Protein AF-A0A0E3QCH4-F1 (afdb_monomer)

Foldseek 3Di:
DCVVVVVVVVVVVVVVVCCVVPNDPPPPPDPQDDLVVVVVVVVVVVVVVVWDWDCPDVQWIWIDDVPDDIDIGGVVNSVCCCVPPVVVVD

Sequence (90 aa):
MQYTRELARIKATQYRQRIARYGRPAVRIPEPVTFERWFLLGIRRYEKKGAEFEFLAPGLVKIIWPGKPAVLRTVADFEREYQNDYLSRF

Mean predicted aligned error: 9.92 Å

Secondary structure (DSSP, 8-state):
--HHHHHHHHHHHHHHHHHHHH-PPP---PPPPPHHHHHHHHHHHHHTTT-EEEEEETTEEEEE-TTS--EEEEHHHHHHHIIIIIGGG-

Solvent-accessible surface area (backbone atoms only — not comparable to full-atom values): 5441 Å² total; per-residue (Å²): 137,66,68,66,60,54,53,51,50,52,53,53,51,54,52,51,53,49,33,75,75,70,44,73,78,78,80,73,75,70,77,84,72,55,69,70,59,49,50,56,52,48,51,56,55,39,41,78,72,57,34,46,79,46,77,80,48,97,59,34,36,37,41,37,41,84,96,49,79,70,44,79,45,41,53,69,56,52,51,51,44,43,60,66,64,52,53,70,77,109

Nearest PDB structures (foldseek):
  3d6w-assembly1_A  TM=6.119E-01  e=4.657E+00  Bacillus cereus ATCC 10987
  7emf-assembly1_A  TM=4.081E-01  e=3.601E+00  Homo sapiens
  5ezv-assembly1_A  TM=4.011E-01  e=6.850E+00  Homo sapiens

Radius of gyration: 21.64 Å; Cα contacts (8 Å, |Δi|>4): 66; chains: 1; bounding box: 48×39×41 Å

Structure (mmCIF, N/CA/C/O backbone):
data_AF-A0A0E3QCH4-F1
#
_entry.id   AF-A0A0E3QCH4-F1
#
loop_
_atom_site.group_PDB
_atom_site.id
_atom_site.type_symbol
_atom_site.label_atom_id
_atom_site.label_alt_id
_atom_site.label_comp_id
_atom_site.label_asym_id
_atom_site.label_entity_id
_atom_site.label_seq_id
_atom_site.pdbx_PDB_ins_code
_atom_site.Cartn_x
_atom_site.Cartn_y
_atom_site.Cartn_z
_atom_site.occupancy
_atom_site.B_iso_or_equiv
_atom_site.auth_seq_id
_atom_sit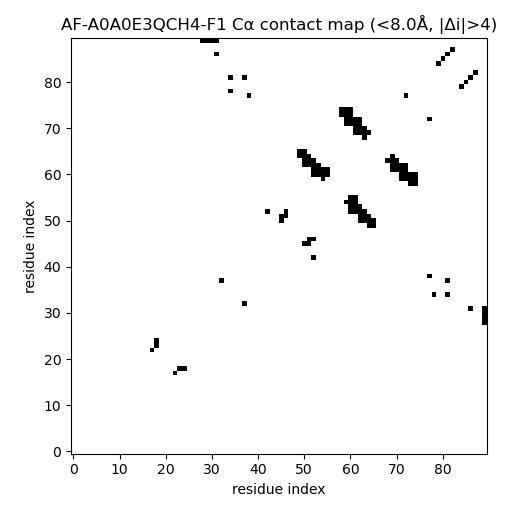e.auth_comp_id
_atom_site.auth_asym_id
_atom_site.auth_atom_id
_atom_site.pdbx_PDB_model_num
ATOM 1 N N . MET A 1 1 ? 32.146 26.947 -2.720 1.00 51.75 1 MET A N 1
ATOM 2 C CA . MET A 1 1 ? 31.340 25.708 -2.876 1.00 51.75 1 MET A CA 1
ATOM 3 C C . MET A 1 1 ? 31.186 25.308 -4.366 1.00 51.75 1 MET A C 1
ATOM 5 O O . MET A 1 1 ? 30.082 25.081 -4.837 1.00 51.75 1 MET A O 1
ATOM 9 N N . GLN A 1 2 ? 32.280 25.229 -5.146 1.00 58.56 2 GLN A N 1
ATOM 10 C CA . GLN A 1 2 ? 32.251 24.902 -6.596 1.00 58.56 2 GLN A CA 1
ATOM 11 C C . GLN A 1 2 ? 32.300 23.390 -6.899 1.00 58.56 2 GLN A C 1
ATOM 13 O O . GLN A 1 2 ? 31.847 22.950 -7.954 1.00 58.56 2 GLN A O 1
ATOM 18 N N . TYR A 1 3 ? 32.773 22.594 -5.938 1.00 60.78 3 TYR A N 1
ATOM 19 C CA . TYR A 1 3 ? 33.060 21.163 -6.077 1.00 60.78 3 TYR A CA 1
ATOM 20 C C . TYR A 1 3 ? 31.843 20.313 -6.489 1.00 60.78 3 TYR A C 1
ATOM 22 O O . TYR A 1 3 ? 31.949 19.352 -7.244 1.00 60.78 3 TYR A O 1
ATOM 30 N N . THR A 1 4 ? 30.645 20.688 -6.042 1.00 75.88 4 THR A N 1
ATOM 31 C CA . THR A 1 4 ? 29.406 19.942 -6.307 1.00 75.88 4 THR A CA 1
ATOM 32 C C . THR A 1 4 ? 28.925 20.062 -7.753 1.00 75.88 4 THR A C 1
ATOM 34 O O . THR A 1 4 ? 28.393 19.096 -8.301 1.00 75.88 4 THR A O 1
ATOM 37 N N . ARG A 1 5 ? 29.140 21.215 -8.403 1.00 77.81 5 ARG A N 1
ATOM 38 C CA . ARG A 1 5 ? 28.755 21.428 -9.811 1.00 77.81 5 ARG A CA 1
ATOM 39 C C . ARG A 1 5 ? 29.667 20.669 -10.767 1.00 77.81 5 ARG A C 1
ATOM 41 O O . ARG A 1 5 ? 29.193 20.088 -11.741 1.00 77.81 5 ARG A O 1
ATOM 48 N N . GLU A 1 6 ? 30.960 20.649 -10.471 1.00 84.44 6 GLU A N 1
ATOM 49 C CA . GLU A 1 6 ? 31.950 19.951 -11.286 1.00 84.44 6 GLU A CA 1
ATOM 50 C C . GLU A 1 6 ? 31.757 18.430 -11.223 1.00 84.44 6 GLU A C 1
ATOM 52 O O . GLU A 1 6 ? 31.665 17.773 -12.261 1.00 84.44 6 GLU A O 1
ATOM 57 N N . LEU A 1 7 ? 31.516 17.883 -10.027 1.00 86.94 7 LEU A N 1
ATOM 58 C CA . LEU A 1 7 ? 31.157 16.472 -9.852 1.00 86.94 7 LEU A CA 1
ATOM 59 C C . LEU A 1 7 ? 29.867 16.086 -10.595 1.00 86.94 7 LEU A C 1
ATOM 61 O O . LEU A 1 7 ? 29.795 15.009 -11.193 1.00 86.94 7 LEU A O 1
ATOM 65 N N . ALA A 1 8 ? 28.850 16.954 -10.599 1.00 83.75 8 ALA A N 1
ATOM 66 C CA . ALA A 1 8 ? 27.620 16.719 -11.357 1.00 83.75 8 ALA A CA 1
ATOM 67 C C . ALA A 1 8 ? 27.880 16.675 -12.873 1.00 83.75 8 ALA A C 1
ATOM 69 O O . ALA A 1 8 ? 27.353 15.804 -13.571 1.00 83.75 8 ALA A O 1
ATOM 70 N N . ARG A 1 9 ? 28.740 17.567 -13.380 1.00 89.00 9 ARG A N 1
ATOM 71 C CA . ARG A 1 9 ? 29.126 17.619 -14.797 1.00 89.00 9 ARG A CA 1
ATOM 72 C C . ARG A 1 9 ? 29.903 16.371 -15.225 1.00 89.00 9 ARG A C 1
ATOM 74 O O . ARG A 1 9 ? 29.624 15.815 -16.292 1.00 89.00 9 ARG A O 1
ATOM 81 N N . ILE A 1 10 ? 30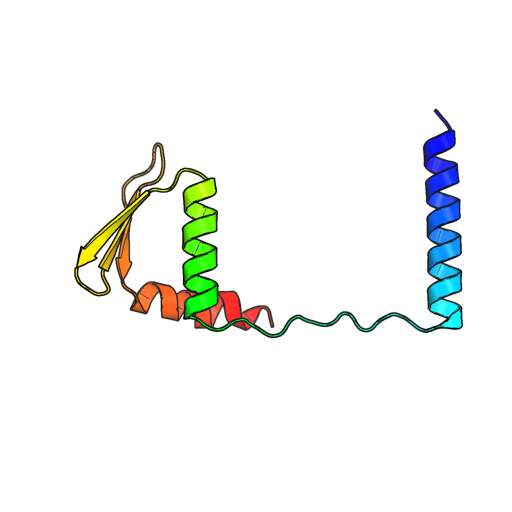.819 15.890 -14.382 1.00 90.62 10 ILE A N 1
ATOM 82 C CA . ILE A 1 10 ? 31.571 14.646 -14.611 1.00 90.62 10 ILE A CA 1
ATOM 83 C C . ILE A 1 10 ? 30.611 13.448 -14.675 1.00 90.62 10 ILE A C 1
ATOM 85 O O . ILE A 1 10 ? 30.637 12.702 -15.655 1.00 90.62 10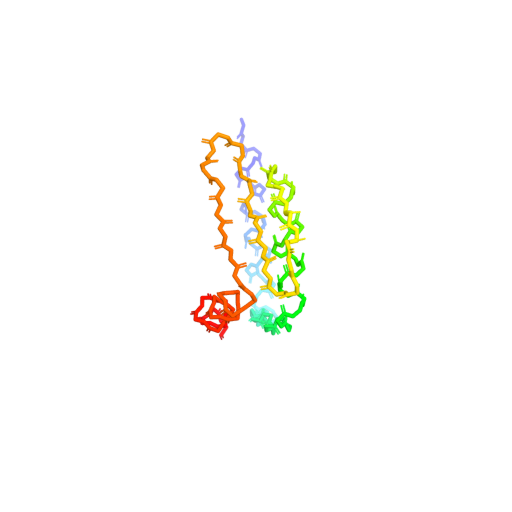 ILE A O 1
ATOM 89 N N . LYS A 1 11 ? 29.693 13.309 -13.705 1.00 87.69 11 LYS A N 1
ATOM 90 C CA . LYS A 1 11 ? 28.678 12.236 -13.699 1.00 87.69 11 LYS A CA 1
ATOM 91 C C . LYS A 1 11 ? 27.793 12.253 -14.947 1.00 87.69 11 LYS A C 1
ATOM 93 O O . LYS A 1 11 ? 27.548 11.203 -15.539 1.00 87.69 11 LYS A O 1
ATOM 98 N N . ALA A 1 12 ? 27.341 13.432 -15.375 1.00 86.62 12 ALA A N 1
ATOM 99 C CA . ALA A 1 12 ? 26.525 13.575 -16.581 1.00 86.62 12 ALA A CA 1
ATOM 100 C C . ALA A 1 12 ? 27.288 13.147 -17.847 1.00 86.62 12 ALA A C 1
ATOM 102 O O . ALA A 1 12 ? 26.737 12.461 -18.710 1.00 86.62 12 ALA A O 1
ATOM 103 N N . THR A 1 13 ? 28.572 13.501 -17.933 1.00 92.00 13 THR A 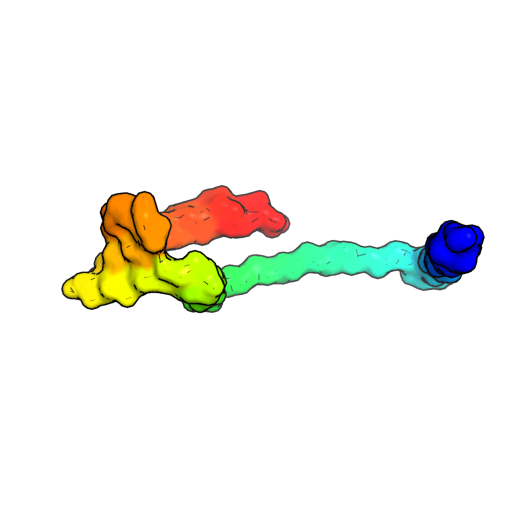N 1
ATOM 104 C CA . THR A 1 13 ? 29.441 13.144 -19.065 1.00 92.00 13 THR A CA 1
ATOM 105 C C . THR A 1 13 ? 29.671 11.634 -19.131 1.00 92.00 13 THR A C 1
ATOM 107 O O . THR A 1 13 ? 29.477 11.028 -20.186 1.00 92.00 13 THR A O 1
ATOM 110 N N . GLN A 1 14 ? 29.990 11.010 -17.994 1.00 91.12 14 GLN A N 1
ATOM 111 C CA . GLN A 1 14 ? 30.161 9.558 -17.880 1.00 91.12 14 GLN A CA 1
ATOM 112 C C . GLN A 1 14 ? 28.875 8.801 -18.240 1.00 91.12 14 GLN A C 1
ATOM 114 O O . GLN A 1 14 ? 28.909 7.820 -18.983 1.00 91.12 14 GLN A O 1
ATOM 119 N N . TYR A 1 15 ? 27.719 9.282 -17.772 1.00 84.88 15 TYR A N 1
ATOM 120 C CA . TYR A 1 15 ? 26.421 8.694 -18.102 1.00 84.88 15 TYR A CA 1
ATOM 121 C C . TYR A 1 15 ? 26.119 8.764 -19.606 1.00 84.88 15 TYR A C 1
ATOM 123 O O . TYR A 1 15 ? 25.681 7.775 -20.199 1.00 84.88 15 TYR A O 1
ATOM 131 N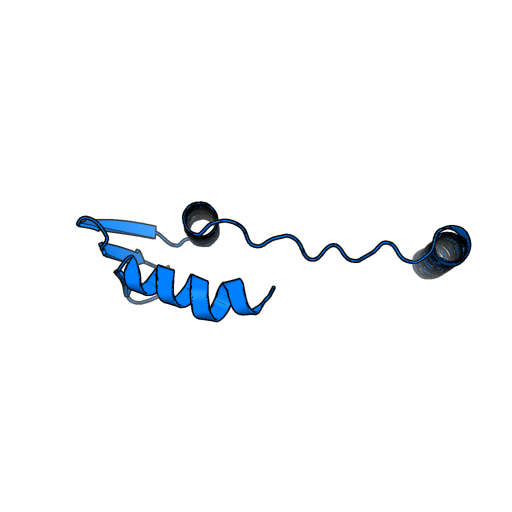 N . ARG A 1 16 ? 26.415 9.904 -20.247 1.00 87.44 16 ARG A N 1
ATOM 132 C CA . ARG A 1 16 ? 26.242 10.089 -21.695 1.00 87.44 16 ARG A CA 1
ATOM 133 C C . ARG A 1 16 ? 27.123 9.136 -22.501 1.00 87.44 16 ARG A C 1
ATOM 135 O O . ARG A 1 16 ? 26.627 8.502 -23.427 1.00 87.44 16 ARG A O 1
ATOM 142 N N . GLN A 1 17 ? 28.397 9.002 -22.128 1.00 89.62 17 GLN A N 1
ATOM 143 C CA . GLN A 1 17 ? 29.324 8.061 -22.766 1.00 89.62 17 GLN A CA 1
ATOM 144 C C . GLN A 1 17 ? 28.851 6.610 -22.615 1.00 89.62 17 GLN A C 1
ATOM 146 O O . GLN A 1 17 ? 28.892 5.846 -23.578 1.00 89.62 17 GLN A O 1
ATOM 151 N N . ARG A 1 18 ? 28.334 6.239 -21.435 1.00 87.19 18 ARG A N 1
ATOM 152 C CA . ARG A 1 18 ? 27.771 4.904 -21.193 1.00 87.19 18 ARG A CA 1
ATOM 153 C C . ARG A 1 18 ? 26.587 4.610 -22.117 1.00 87.19 18 ARG A C 1
ATOM 155 O O . ARG A 1 18 ? 26.546 3.538 -22.709 1.00 87.19 18 ARG A O 1
ATOM 162 N N . ILE A 1 19 ? 25.657 5.557 -22.264 1.00 88.12 19 ILE A N 1
ATOM 163 C CA . ILE A 1 19 ? 24.507 5.411 -23.171 1.00 88.12 19 ILE A CA 1
ATOM 164 C C . ILE A 1 19 ? 24.956 5.316 -24.631 1.00 88.12 19 ILE A C 1
ATOM 166 O O . ILE A 1 19 ? 24.427 4.495 -25.368 1.00 88.12 19 ILE A O 1
ATOM 170 N N . ALA A 1 20 ? 25.920 6.136 -25.055 1.00 85.12 20 ALA A N 1
ATOM 171 C CA . ALA A 1 20 ? 26.417 6.108 -26.430 1.00 85.12 20 ALA A CA 1
ATOM 172 C C . ALA A 1 20 ? 27.071 4.761 -26.786 1.00 85.12 20 ALA A C 1
ATOM 174 O O . ALA A 1 20 ? 26.952 4.307 -27.918 1.00 85.12 20 ALA A O 1
ATOM 175 N N . ARG A 1 21 ? 27.737 4.117 -25.817 1.00 87.88 21 ARG A N 1
ATOM 176 C CA . ARG A 1 21 ? 28.458 2.853 -26.023 1.00 87.88 21 ARG A CA 1
ATOM 177 C C . ARG A 1 21 ? 27.579 1.605 -25.914 1.00 87.88 21 ARG A C 1
ATOM 179 O O . ARG A 1 21 ? 27.831 0.642 -26.625 1.00 87.88 21 ARG A O 1
ATOM 186 N N . TYR A 1 22 ? 26.589 1.607 -25.022 1.00 86.81 22 TYR A N 1
ATOM 187 C CA . TYR A 1 22 ? 25.800 0.409 -24.690 1.00 86.81 22 TYR A CA 1
ATOM 188 C C . TYR A 1 22 ? 24.292 0.567 -24.932 1.00 86.81 22 TYR A C 1
ATOM 190 O O . TYR A 1 22 ? 23.518 -0.328 -24.607 1.00 86.81 22 TYR A O 1
ATOM 198 N N . GLY A 1 23 ? 23.858 1.705 -25.477 1.00 81.00 23 GLY A N 1
ATOM 199 C CA . GLY A 1 23 ? 22.448 2.069 -25.564 1.00 81.00 23 GLY A CA 1
ATOM 200 C C . GLY A 1 23 ? 21.876 2.531 -24.220 1.00 81.00 23 GLY A C 1
ATOM 201 O O . GLY A 1 23 ? 22.516 2.466 -23.164 1.00 81.00 23 GLY A O 1
ATOM 202 N N . ARG A 1 24 ? 20.638 3.041 -24.240 1.00 77.50 24 ARG A N 1
ATOM 203 C CA . ARG A 1 24 ? 19.897 3.256 -22.991 1.00 77.50 24 ARG A CA 1
ATOM 204 C C . ARG A 1 24 ? 19.491 1.885 -22.448 1.00 77.50 24 ARG A C 1
ATOM 206 O O . ARG A 1 24 ? 18.913 1.114 -23.212 1.00 77.50 24 ARG A O 1
ATOM 213 N N . PRO A 1 25 ? 19.736 1.576 -21.161 1.00 71.25 25 PRO A N 1
ATOM 214 C CA . PRO A 1 25 ? 19.108 0.407 -20.569 1.00 71.25 25 PRO A CA 1
ATOM 215 C C . PRO A 1 25 ? 17.596 0.568 -20.730 1.00 71.25 25 PRO A C 1
ATOM 217 O O . PRO A 1 25 ? 17.061 1.643 -20.438 1.00 71.25 25 PRO A O 1
ATOM 220 N N . ALA A 1 26 ? 16.927 -0.473 -21.227 1.00 64.12 26 ALA A N 1
ATOM 221 C CA . ALA A 1 26 ? 15.475 -0.504 -21.229 1.00 64.12 26 ALA A CA 1
ATOM 222 C C . ALA A 1 26 ? 15.014 -0.219 -19.797 1.00 64.12 26 ALA A C 1
ATOM 224 O O . ALA A 1 26 ? 15.482 -0.861 -18.850 1.00 64.12 26 ALA A O 1
ATOM 225 N N . VAL A 1 27 ? 14.144 0.777 -19.630 1.00 65.81 27 VAL A N 1
ATOM 226 C CA . VAL A 1 27 ? 13.443 0.953 -18.363 1.00 65.81 27 VAL A CA 1
ATOM 227 C C . VAL A 1 27 ? 12.562 -0.280 -18.254 1.00 65.81 27 VAL A C 1
ATOM 229 O O . VAL A 1 27 ? 11.537 -0.362 -18.922 1.00 65.81 27 VAL A O 1
ATOM 232 N N . ARG A 1 28 ? 13.012 -1.289 -17.501 1.00 61.12 28 ARG A N 1
ATOM 233 C CA . ARG A 1 28 ? 12.157 -2.420 -17.163 1.00 61.12 28 ARG A CA 1
ATOM 234 C C . ARG A 1 28 ? 11.013 -1.834 -16.357 1.00 61.12 28 ARG A C 1
ATOM 236 O O . ARG A 1 28 ? 11.220 -1.439 -15.211 1.00 61.12 28 ARG A O 1
ATOM 243 N N . ILE A 1 29 ? 9.847 -1.734 -16.985 1.00 62.78 29 ILE A N 1
ATOM 244 C CA . ILE A 1 29 ? 8.596 -1.593 -16.258 1.00 62.78 29 ILE A CA 1
ATOM 245 C C . ILE A 1 29 ? 8.521 -2.884 -15.436 1.00 62.78 29 ILE A C 1
ATOM 247 O O . ILE A 1 29 ? 8.557 -3.964 -16.031 1.00 62.78 29 ILE A O 1
ATOM 251 N N . PRO A 1 30 ? 8.602 -2.815 -14.095 1.00 75.69 30 PRO A N 1
ATOM 252 C CA . PRO A 1 30 ? 8.498 -4.013 -13.275 1.00 75.69 30 PRO A CA 1
ATOM 253 C C . PRO A 1 30 ? 7.184 -4.706 -13.621 1.00 75.69 30 PRO A C 1
ATOM 255 O O . PRO A 1 30 ? 6.202 -4.020 -13.862 1.00 75.69 30 PRO A O 1
ATOM 258 N N . GLU A 1 31 ? 7.136 -6.031 -13.651 1.00 85.62 31 GLU A N 1
ATOM 259 C CA . GLU A 1 31 ? 5.838 -6.695 -13.761 1.00 85.62 31 GLU A CA 1
ATOM 260 C C . GLU A 1 31 ? 4.991 -6.369 -12.517 1.00 85.62 31 GLU A C 1
ATOM 262 O O . GLU A 1 31 ? 5.550 -6.236 -11.414 1.00 85.62 31 GLU A O 1
ATOM 267 N N . PRO A 1 32 ? 3.664 -6.210 -12.666 1.00 91.75 32 PRO A N 1
ATOM 268 C CA . PRO A 1 32 ? 2.793 -6.034 -11.517 1.00 91.75 32 PRO A CA 1
ATOM 269 C C . PRO A 1 32 ? 2.918 -7.250 -10.593 1.00 91.75 32 PRO A C 1
ATOM 271 O O . PRO A 1 32 ? 2.964 -8.397 -11.039 1.00 91.75 32 PRO A O 1
ATOM 274 N N . VAL A 1 33 ? 2.989 -7.009 -9.283 1.00 93.31 33 VAL A N 1
ATOM 275 C CA . VAL A 1 33 ? 2.960 -8.107 -8.305 1.00 93.31 33 VAL A CA 1
ATOM 276 C C . VAL A 1 33 ? 1.534 -8.619 -8.140 1.00 93.31 33 VAL A C 1
ATOM 278 O O . VAL A 1 33 ? 0.596 -7.866 -8.371 1.00 93.31 33 VAL A O 1
ATOM 281 N N . THR A 1 34 ? 1.369 -9.861 -7.675 1.00 96.25 34 THR A N 1
ATOM 282 C CA . THR A 1 34 ? 0.040 -10.433 -7.398 1.00 96.25 34 THR A CA 1
ATOM 283 C C . THR A 1 34 ? -0.738 -9.618 -6.362 1.00 96.25 34 THR A C 1
ATOM 285 O O . THR A 1 34 ? -0.147 -8.900 -5.545 1.00 96.25 34 THR A O 1
ATOM 288 N N . PHE A 1 35 ? -2.063 -9.779 -6.354 1.00 94.75 35 PHE A N 1
ATOM 289 C CA . PHE A 1 35 ? -2.952 -9.099 -5.415 1.00 94.75 35 PHE A CA 1
ATOM 290 C C . PHE A 1 35 ? -2.537 -9.310 -3.953 1.00 94.75 35 PHE A C 1
ATOM 292 O O . PHE A 1 35 ? -2.405 -8.341 -3.210 1.00 94.75 35 PHE A O 1
ATOM 299 N N . GLU A 1 36 ? -2.244 -10.545 -3.543 1.00 94.50 36 GLU A N 1
ATOM 300 C CA . GLU A 1 36 ? -1.873 -10.886 -2.164 1.00 94.50 36 GLU A CA 1
ATOM 301 C C . GLU A 1 36 ? -0.600 -10.153 -1.745 1.00 94.50 36 GLU A C 1
ATOM 303 O O . GLU A 1 36 ? -0.493 -9.615 -0.639 1.00 94.50 36 GLU A O 1
ATOM 308 N N . ARG A 1 37 ? 0.380 -10.095 -2.654 1.00 95.44 37 ARG A N 1
ATOM 309 C CA . ARG A 1 37 ? 1.643 -9.409 -2.401 1.00 95.44 37 ARG A CA 1
ATOM 310 C C . ARG A 1 37 ? 1.448 -7.900 -2.345 1.00 95.44 37 ARG A C 1
ATOM 312 O O . ARG A 1 37 ? 2.016 -7.258 -1.463 1.00 95.44 37 ARG A O 1
ATOM 319 N N . TRP A 1 38 ? 0.657 -7.339 -3.254 1.00 95.44 38 TRP A N 1
ATOM 320 C CA . TRP A 1 38 ? 0.302 -5.924 -3.242 1.00 95.44 38 TRP A CA 1
ATOM 321 C C . TRP A 1 38 ? -0.421 -5.542 -1.943 1.00 95.44 38 TRP A C 1
ATOM 323 O O . TRP A 1 38 ? -0.013 -4.589 -1.277 1.00 95.44 38 TRP A O 1
ATOM 333 N N . PHE A 1 39 ? -1.409 -6.338 -1.533 1.00 93.62 39 PHE A N 1
ATOM 334 C CA . PHE A 1 39 ? -2.199 -6.131 -0.324 1.00 93.62 39 PHE A CA 1
ATOM 335 C C . PHE A 1 39 ? -1.314 -6.134 0.927 1.00 93.62 39 PHE A C 1
ATOM 337 O O . PHE A 1 39 ? -1.292 -5.157 1.677 1.00 93.62 39 PHE A O 1
ATOM 344 N N . LEU A 1 40 ? -0.491 -7.173 1.113 1.00 93.56 40 LEU A N 1
ATOM 345 C CA . LEU A 1 40 ? 0.416 -7.278 2.263 1.00 93.56 40 LEU A CA 1
ATOM 346 C C . LEU A 1 40 ? 1.447 -6.142 2.313 1.00 93.56 40 LEU A C 1
ATOM 348 O O . LEU A 1 40 ? 1.756 -5.625 3.390 1.00 93.56 40 LEU A O 1
ATOM 352 N N . LEU A 1 41 ? 1.992 -5.735 1.162 1.00 94.31 41 LEU A N 1
ATOM 353 C CA . LEU A 1 41 ? 2.903 -4.591 1.091 1.00 94.31 41 LEU A CA 1
ATOM 354 C C . LEU A 1 41 ? 2.191 -3.280 1.444 1.00 94.31 41 LEU A C 1
ATOM 356 O O . LEU A 1 41 ? 2.783 -2.435 2.121 1.00 94.31 41 LEU A O 1
ATOM 360 N N . GLY A 1 42 ? 0.940 -3.120 1.010 1.00 93.25 42 GLY A N 1
ATOM 361 C CA . GLY A 1 42 ? 0.080 -1.987 1.336 1.00 93.25 42 GLY A CA 1
ATOM 362 C C . GLY A 1 42 ? -0.154 -1.862 2.839 1.00 93.25 42 GLY A C 1
ATOM 363 O O . GLY A 1 42 ? 0.183 -0.826 3.414 1.00 93.25 42 GLY A O 1
ATOM 364 N N . ILE A 1 43 ? -0.623 -2.939 3.481 1.00 93.31 43 ILE A N 1
ATOM 365 C CA . ILE A 1 43 ? -0.846 -3.003 4.936 1.00 93.31 43 ILE A CA 1
ATOM 366 C C . ILE A 1 43 ? 0.426 -2.611 5.690 1.00 93.31 43 ILE A C 1
ATOM 368 O O . ILE A 1 43 ? 0.430 -1.613 6.407 1.00 93.31 43 ILE A O 1
ATOM 372 N N . ARG A 1 44 ? 1.554 -3.285 5.422 1.00 94.81 44 ARG A N 1
ATOM 373 C CA . ARG A 1 44 ? 2.838 -2.994 6.090 1.00 94.81 44 ARG A CA 1
ATOM 374 C C . ARG A 1 44 ? 3.303 -1.557 5.888 1.00 94.81 44 ARG A C 1
ATOM 376 O O . ARG A 1 44 ? 3.950 -0.967 6.753 1.00 94.81 44 ARG A O 1
ATOM 383 N N . ARG A 1 45 ? 3.040 -0.978 4.714 1.00 94.69 45 ARG A N 1
ATOM 384 C CA . ARG A 1 45 ? 3.387 0.418 4.428 1.00 94.69 45 ARG A CA 1
ATOM 385 C C . ARG A 1 45 ? 2.524 1.383 5.233 1.00 94.69 45 ARG A C 1
ATOM 387 O O . ARG A 1 45 ? 3.033 2.428 5.636 1.00 94.69 45 ARG A O 1
ATOM 394 N N . TYR A 1 46 ? 1.248 1.075 5.418 1.00 94.12 46 TYR A N 1
ATOM 395 C CA . TYR A 1 46 ? 0.339 1.889 6.213 1.00 94.12 46 TYR A CA 1
ATOM 396 C C . TYR A 1 46 ? 0.609 1.749 7.713 1.00 94.12 46 TYR A C 1
ATOM 398 O O . TYR A 1 46 ? 0.673 2.772 8.388 1.00 94.12 46 TYR A O 1
ATOM 406 N N . GLU A 1 47 ? 0.924 0.550 8.203 1.00 94.94 47 GLU A N 1
ATOM 407 C CA . GLU A 1 47 ? 1.379 0.326 9.585 1.00 94.94 47 GLU A CA 1
ATOM 408 C C . GLU A 1 47 ? 2.622 1.158 9.914 1.00 94.94 47 GLU A C 1
ATOM 410 O O . GLU A 1 47 ? 2.661 1.875 10.910 1.00 94.94 47 GLU A O 1
ATOM 415 N N . LYS A 1 48 ? 3.613 1.191 9.011 1.00 95.88 48 LYS A N 1
ATOM 416 C CA . LYS A 1 48 ? 4.802 2.055 9.158 1.00 95.88 48 LYS A CA 1
ATOM 417 C C . LYS A 1 48 ? 4.487 3.551 9.236 1.00 95.88 48 LYS A C 1
ATOM 419 O O . LYS A 1 48 ? 5.337 4.325 9.664 1.00 95.88 48 LYS A O 1
ATOM 424 N N . LYS A 1 49 ? 3.310 3.970 8.773 1.00 94.50 49 LYS A N 1
ATOM 425 C CA . LYS A 1 49 ? 2.826 5.355 8.845 1.00 94.50 49 LYS A CA 1
ATOM 426 C C . LYS A 1 49 ? 1.887 5.588 10.035 1.00 94.50 49 LYS A C 1
ATOM 428 O O . LYS A 1 49 ? 1.318 6.672 10.131 1.00 94.50 49 LYS A O 1
ATOM 433 N N . GLY A 1 50 ? 1.733 4.597 10.912 1.00 95.50 50 GLY A N 1
ATOM 434 C CA . GLY A 1 50 ? 0.918 4.665 12.119 1.00 95.50 50 GLY A CA 1
ATOM 435 C C . GLY A 1 50 ? -0.530 4.217 11.941 1.00 95.50 50 GLY A C 1
ATOM 436 O O . GLY A 1 50 ? -1.326 4.477 12.832 1.00 95.50 50 GLY A O 1
ATOM 437 N N . ALA A 1 51 ? -0.897 3.595 10.815 1.00 96.19 51 ALA A N 1
ATOM 438 C CA . ALA A 1 51 ? -2.221 2.991 10.690 1.00 96.19 51 ALA A CA 1
ATOM 439 C C . ALA A 1 51 ? -2.303 1.684 11.484 1.00 96.19 51 ALA A C 1
ATOM 441 O O . ALA A 1 51 ? -1.370 0.885 11.460 1.00 96.19 51 ALA A O 1
ATOM 442 N N . GLU A 1 52 ? -3.447 1.434 12.102 1.00 95.94 52 GLU A N 1
ATOM 443 C CA . GLU A 1 52 ? -3.765 0.165 12.750 1.00 95.94 52 GLU A CA 1
ATOM 444 C C . GLU A 1 52 ? -4.864 -0.555 11.967 1.00 95.94 52 GLU A C 1
ATOM 446 O O . GLU A 1 52 ? -5.766 0.075 11.402 1.00 95.94 52 GLU A O 1
ATOM 451 N N . PHE A 1 53 ? -4.779 -1.884 11.927 1.00 94.31 53 PHE A N 1
ATOM 452 C CA . PHE A 1 53 ? -5.709 -2.743 11.204 1.00 94.31 53 PHE A CA 1
ATOM 453 C C . PHE A 1 53 ? -6.352 -3.735 12.166 1.00 94.31 53 PHE A C 1
ATOM 455 O O . PHE A 1 53 ? -5.672 -4.561 12.771 1.00 94.31 53 PHE A O 1
ATOM 462 N N . GLU A 1 54 ? -7.672 -3.669 12.280 1.00 94.69 54 GLU A N 1
ATOM 463 C CA . GLU A 1 54 ? -8.474 -4.568 13.103 1.00 94.69 54 GLU A CA 1
ATOM 464 C C . GLU A 1 54 ? -9.318 -5.459 12.177 1.00 94.69 54 GLU A C 1
ATOM 466 O O . GLU A 1 54 ? -10.159 -4.976 11.412 1.00 94.69 54 GLU A O 1
ATOM 471 N N . PHE A 1 55 ? -9.061 -6.768 12.205 1.00 91.81 55 PHE A N 1
ATOM 472 C CA . PHE A 1 55 ? -9.777 -7.758 11.397 1.00 91.81 55 PHE A CA 1
ATOM 473 C C . PHE A 1 55 ? -11.038 -8.198 12.141 1.00 91.81 55 PHE A C 1
ATOM 475 O O . PHE A 1 55 ? -10.965 -8.985 13.081 1.00 91.81 55 PHE A O 1
ATOM 482 N N . LEU A 1 56 ? -12.192 -7.670 11.729 1.00 92.81 56 LEU A N 1
ATOM 483 C CA . LEU A 1 56 ? -13.460 -7.880 12.437 1.00 92.81 56 LEU A CA 1
ATOM 484 C C . LEU A 1 56 ? -14.128 -9.209 12.066 1.00 92.81 56 LEU A C 1
ATOM 486 O O . LEU A 1 56 ? -14.761 -9.848 12.899 1.00 92.81 56 LEU A O 1
ATOM 490 N N . ALA A 1 57 ? -14.008 -9.608 10.801 1.00 91.94 57 ALA A N 1
ATOM 491 C CA . ALA A 1 57 ? -14.564 -10.841 10.257 1.00 91.94 57 ALA A CA 1
ATOM 492 C C . ALA A 1 57 ? -13.765 -11.254 9.009 1.00 91.94 57 ALA A C 1
ATOM 494 O O . ALA A 1 57 ? -13.020 -10.428 8.465 1.00 91.94 57 ALA A O 1
ATOM 495 N N . PRO A 1 58 ? -13.916 -12.495 8.509 1.00 91.38 58 PRO A N 1
ATOM 496 C CA . PRO A 1 58 ? -13.316 -12.894 7.244 1.00 91.38 58 PRO A CA 1
ATOM 497 C C . PRO A 1 58 ? -13.665 -11.901 6.132 1.00 91.38 58 PRO A C 1
ATOM 499 O O . PRO A 1 58 ? -14.828 -11.690 5.798 1.00 91.38 58 PRO A O 1
ATOM 502 N N . GLY A 1 59 ? -12.637 -11.254 5.588 1.00 89.00 59 GLY A N 1
ATOM 503 C CA . GLY A 1 59 ? -12.779 -10.291 4.505 1.00 89.00 59 GLY A CA 1
ATOM 504 C C . GLY A 1 59 ? -13.231 -8.881 4.900 1.00 89.00 59 GLY A C 1
ATOM 505 O O . GLY A 1 59 ? -13.411 -8.069 3.996 1.00 89.00 59 GLY A O 1
ATOM 506 N N . LEU A 1 60 ? -13.378 -8.564 6.193 1.00 94.19 60 LEU A N 1
ATOM 507 C CA . LEU A 1 60 ? -13.727 -7.228 6.690 1.00 94.19 60 LEU A CA 1
ATOM 508 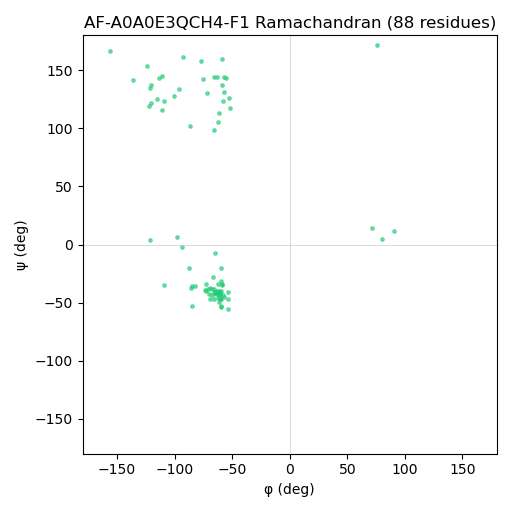C C . LEU A 1 60 ? -12.637 -6.677 7.618 1.00 94.19 60 LEU A C 1
ATOM 510 O O . LEU A 1 60 ? -12.327 -7.250 8.663 1.00 94.19 60 LEU A O 1
ATOM 514 N N . VAL A 1 61 ? -12.098 -5.520 7.244 1.00 94.75 61 VAL A N 1
ATOM 515 C CA . VAL A 1 61 ? -11.022 -4.817 7.942 1.00 94.75 61 VAL A CA 1
ATOM 516 C C . VAL A 1 61 ? -11.481 -3.427 8.347 1.00 94.75 61 VAL A C 1
ATOM 518 O O . VAL A 1 61 ? -12.031 -2.669 7.548 1.00 94.75 61 VAL A O 1
ATOM 521 N N . LYS A 1 62 ? -11.185 -3.063 9.587 1.00 96.50 62 LYS A N 1
ATOM 522 C CA . LYS A 1 62 ? -11.276 -1.699 10.087 1.00 96.50 62 LYS A CA 1
ATOM 523 C C . LYS A 1 62 ? -9.882 -1.089 10.114 1.00 96.50 62 LYS A C 1
ATOM 525 O O . LYS A 1 62 ? -8.954 -1.667 10.668 1.00 96.50 62 LYS A O 1
ATOM 530 N N . ILE A 1 63 ? -9.749 0.076 9.498 1.00 96.38 63 ILE A N 1
ATOM 531 C CA . ILE A 1 63 ? -8.503 0.825 9.369 1.00 96.38 63 ILE A CA 1
ATOM 532 C C . ILE A 1 63 ? -8.609 2.060 10.251 1.00 96.38 63 ILE A C 1
ATOM 534 O O . ILE A 1 63 ? -9.522 2.872 10.082 1.00 96.38 63 ILE A O 1
ATOM 538 N N . ILE A 1 64 ? -7.667 2.213 11.172 1.00 97.31 64 ILE A N 1
ATOM 539 C CA . ILE A 1 64 ? -7.619 3.327 12.114 1.00 97.31 64 ILE A CA 1
ATOM 540 C C . ILE A 1 64 ? -6.369 4.142 11.803 1.00 97.31 64 ILE A C 1
ATOM 542 O O . ILE A 1 64 ? -5.266 3.610 11.752 1.00 97.31 64 ILE A O 1
ATOM 546 N N . TRP A 1 65 ? -6.545 5.440 11.572 1.00 95.94 65 TRP A N 1
ATOM 547 C CA . TRP A 1 65 ? -5.444 6.374 11.354 1.00 95.94 65 TRP A CA 1
ATOM 548 C C . TRP A 1 65 ? -5.376 7.372 12.514 1.00 95.94 65 TRP A C 1
ATOM 550 O O . TRP A 1 65 ? -6.428 7.830 12.968 1.00 95.94 65 TRP A O 1
ATOM 560 N N . PRO A 1 66 ? -4.176 7.788 12.955 1.00 94.00 66 PRO A N 1
ATOM 561 C CA . PRO A 1 66 ? -4.041 8.767 14.025 1.00 94.00 66 PRO A CA 1
ATOM 562 C C . PRO A 1 66 ? -4.756 10.073 13.665 1.00 94.00 66 PRO A C 1
ATOM 564 O O . PRO A 1 66 ? -4.491 10.673 12.621 1.00 94.00 66 PRO A O 1
ATOM 567 N N . GLY A 1 67 ? -5.689 10.499 14.518 1.00 92.75 67 GLY A N 1
ATOM 568 C CA . GLY A 1 67 ? -6.450 11.738 14.333 1.00 92.75 67 GLY A CA 1
ATOM 569 C C . GLY A 1 67 ? -7.484 11.712 13.201 1.00 92.75 67 GLY A C 1
ATOM 570 O O . GLY A 1 67 ? -7.966 12.775 12.812 1.00 92.75 67 GLY A O 1
ATOM 571 N N . LYS A 1 68 ? -7.834 10.539 12.654 1.00 93.69 68 LYS A N 1
ATOM 572 C CA . LYS A 1 68 ? -8.891 10.402 11.639 1.00 93.69 68 LYS A CA 1
ATOM 573 C C . LYS A 1 68 ? -9.964 9.401 12.077 1.00 93.69 68 LYS A C 1
ATOM 575 O O . LYS A 1 68 ? -9.654 8.468 12.817 1.00 93.69 68 LYS A O 1
ATOM 580 N N . PRO A 1 69 ? -11.209 9.546 11.588 1.00 95.00 69 PRO A N 1
ATOM 581 C CA . PRO A 1 69 ? -12.236 8.529 11.772 1.00 95.00 69 PRO A CA 1
ATOM 582 C C . PRO A 1 69 ? -11.789 7.172 11.226 1.00 95.00 69 PRO A C 1
ATOM 584 O O . PRO A 1 69 ? -11.120 7.097 10.191 1.00 95.00 69 PRO A O 1
ATOM 587 N N . ALA A 1 70 ? -12.186 6.104 11.916 1.00 95.25 70 ALA A N 1
ATOM 588 C CA . ALA A 1 70 ? -11.962 4.748 11.442 1.00 95.25 70 ALA A CA 1
ATOM 589 C C . ALA A 1 70 ? -12.762 4.491 10.157 1.00 95.25 70 ALA A C 1
ATOM 591 O O . ALA A 1 70 ? -13.889 4.965 10.006 1.00 95.25 70 ALA A O 1
ATOM 592 N N . VAL A 1 71 ? -12.182 3.713 9.248 1.00 95.94 71 VAL A N 1
ATOM 593 C CA . VAL A 1 71 ? -12.801 3.346 7.972 1.00 95.94 71 VAL A CA 1
ATOM 594 C C . VAL A 1 71 ? -12.934 1.836 7.901 1.00 95.94 71 VAL A C 1
ATOM 596 O O . VAL A 1 71 ? -12.004 1.114 8.247 1.00 95.94 71 VAL A O 1
ATOM 599 N N . LEU A 1 72 ? -14.078 1.355 7.428 1.00 96.56 72 LEU A N 1
ATOM 600 C CA . LEU A 1 72 ? -14.296 -0.059 7.146 1.00 96.56 72 LEU A CA 1
ATOM 601 C C . LEU A 1 72 ? -14.046 -0.333 5.668 1.00 96.56 72 LEU A C 1
ATOM 603 O O . LEU A 1 72 ? -14.526 0.409 4.812 1.00 96.56 72 LEU A O 1
ATOM 607 N N . ARG A 1 73 ? -13.304 -1.401 5.381 1.00 95.69 73 ARG A N 1
ATOM 608 C CA . ARG A 1 73 ? -13.088 -1.905 4.027 1.00 95.69 73 ARG A CA 1
ATOM 609 C C . ARG A 1 73 ? -13.203 -3.414 3.978 1.00 95.69 73 ARG A C 1
ATOM 611 O O . ARG A 1 73 ? -12.737 -4.129 4.862 1.00 95.69 73 ARG A O 1
ATOM 618 N N . THR A 1 74 ? -13.800 -3.883 2.900 1.00 96.00 74 THR A N 1
ATOM 619 C CA . THR A 1 74 ? -13.880 -5.289 2.531 1.00 96.00 74 THR A CA 1
ATOM 620 C C . THR A 1 74 ? -12.724 -5.676 1.614 1.00 96.00 74 THR A C 1
ATOM 622 O O . THR A 1 74 ? -12.135 -4.818 0.956 1.00 96.00 74 THR A O 1
ATOM 625 N N . VAL A 1 75 ? -12.430 -6.974 1.502 1.00 92.62 75 VAL A N 1
ATOM 626 C CA . VAL A 1 75 ? -11.482 -7.505 0.499 1.00 92.62 75 VAL A CA 1
ATOM 627 C C . VAL A 1 75 ? -11.857 -7.056 -0.914 1.00 92.62 75 VAL A C 1
ATOM 629 O O . VAL A 1 75 ? -10.984 -6.598 -1.645 1.00 92.62 75 VAL A O 1
ATOM 632 N N . ALA A 1 76 ? -13.148 -7.052 -1.255 1.00 94.75 76 ALA A N 1
ATOM 633 C CA . ALA A 1 76 ? -13.627 -6.576 -2.552 1.00 94.75 76 ALA A CA 1
ATOM 634 C C . ALA A 1 76 ? -13.271 -5.100 -2.812 1.00 94.75 76 ALA A C 1
ATOM 636 O O . ALA A 1 76 ? -13.044 -4.702 -3.953 1.00 94.75 76 ALA A O 1
ATOM 637 N N . ASP A 1 77 ? -13.205 -4.264 -1.771 1.00 95.75 77 ASP A N 1
ATOM 638 C CA . ASP A 1 77 ? -12.775 -2.876 -1.931 1.00 95.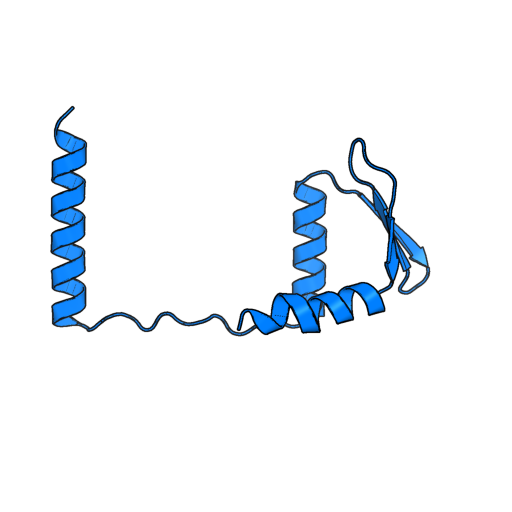75 77 ASP A CA 1
ATOM 639 C C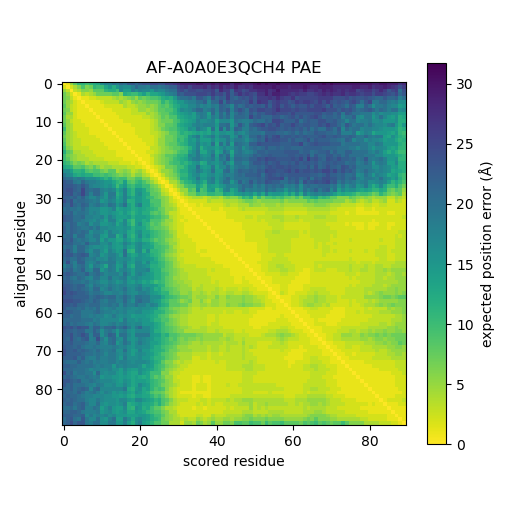 . ASP A 1 77 ? -11.292 -2.795 -2.309 1.00 95.75 77 ASP A C 1
ATOM 641 O O . ASP A 1 77 ? -10.921 -1.957 -3.132 1.00 95.75 77 ASP A O 1
ATOM 645 N N . PHE A 1 78 ? -10.455 -3.659 -1.729 1.00 94.88 78 PHE A N 1
ATOM 646 C CA . PHE A 1 78 ? -9.033 -3.748 -2.059 1.00 94.88 78 PHE A CA 1
ATOM 647 C C . PHE A 1 78 ? -8.807 -4.341 -3.452 1.00 94.88 78 PHE A C 1
ATOM 649 O O . PHE A 1 78 ? -7.943 -3.859 -4.177 1.00 94.88 78 PHE A O 1
ATOM 656 N N . GLU A 1 79 ? -9.592 -5.340 -3.857 1.00 95.69 79 GLU A N 1
ATOM 657 C CA . GLU A 1 79 ? -9.535 -5.907 -5.209 1.00 95.69 79 GLU A CA 1
ATOM 658 C C . GLU A 1 79 ? -9.870 -4.854 -6.271 1.00 95.69 79 GLU A C 1
ATOM 660 O O . GLU A 1 79 ? -9.153 -4.735 -7.264 1.00 95.69 79 GLU A O 1
ATOM 665 N N . ARG A 1 80 ? -10.905 -4.031 -6.046 1.00 96.50 80 ARG A N 1
ATOM 666 C CA . ARG A 1 80 ? -11.242 -2.929 -6.963 1.00 96.50 80 ARG A CA 1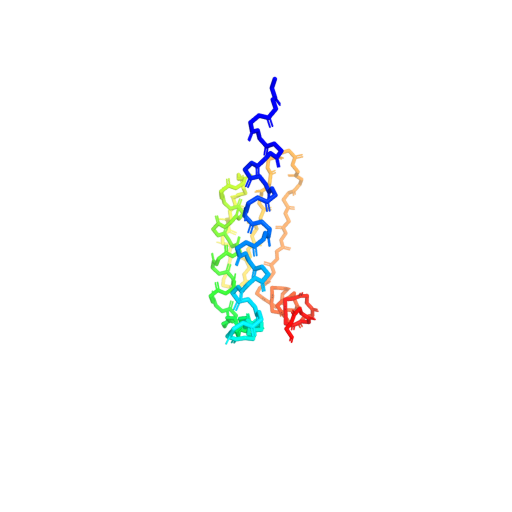
ATOM 667 C C . ARG A 1 80 ? -10.113 -1.908 -7.080 1.00 96.50 80 ARG A C 1
ATOM 669 O O . ARG A 1 80 ? -9.817 -1.470 -8.185 1.00 96.50 80 ARG A O 1
ATOM 676 N N . GLU A 1 81 ? -9.473 -1.545 -5.970 1.00 95.69 81 GLU A N 1
ATOM 677 C CA . GLU A 1 81 ? -8.313 -0.640 -5.977 1.00 95.69 81 GLU A CA 1
ATOM 678 C C . GLU A 1 81 ? -7.114 -1.264 -6.707 1.00 95.69 81 GLU A C 1
ATOM 680 O O . GLU A 1 81 ? -6.448 -0.606 -7.504 1.00 95.69 81 GLU A O 1
ATOM 685 N N . TYR A 1 82 ? -6.868 -2.558 -6.504 1.00 95.94 82 TYR A N 1
ATOM 686 C CA . TYR A 1 82 ? -5.816 -3.274 -7.216 1.00 95.94 82 TYR A CA 1
ATOM 687 C C . TYR A 1 82 ? -6.042 -3.253 -8.737 1.00 95.94 82 TYR A C 1
ATOM 689 O O . TYR A 1 82 ? -5.129 -2.908 -9.488 1.00 95.94 82 TYR A O 1
ATOM 697 N N . GLN A 1 83 ? -7.262 -3.549 -9.191 1.00 96.06 83 GLN A N 1
ATOM 698 C CA . GLN A 1 83 ? -7.606 -3.578 -10.616 1.00 96.06 83 GLN A CA 1
ATOM 699 C C . GLN A 1 83 ? -7.599 -2.183 -11.255 1.00 96.06 83 GLN A C 1
ATOM 701 O O . GLN A 1 83 ? -7.014 -1.996 -12.319 1.00 96.06 83 GLN A O 1
ATOM 706 N N . ASN A 1 84 ? -8.218 -1.195 -10.606 1.00 95.25 84 ASN A N 1
ATOM 707 C CA . ASN A 1 84 ? -8.427 0.120 -11.214 1.00 95.25 84 ASN A CA 1
ATOM 708 C C . ASN A 1 84 ? -7.225 1.058 -11.037 1.00 95.25 84 ASN A C 1
ATOM 710 O O . ASN A 1 84 ? -6.889 1.807 -11.957 1.00 95.25 84 ASN A O 1
ATOM 714 N N . ASP A 1 85 ? -6.547 1.008 -9.886 1.00 93.00 85 ASP A N 1
ATOM 715 C CA . ASP A 1 85 ? -5.547 2.016 -9.517 1.00 93.00 85 ASP A CA 1
ATOM 716 C C . ASP A 1 85 ? -4.113 1.491 -9.558 1.00 93.00 85 ASP A C 1
ATOM 718 O O . ASP A 1 85 ? -3.192 2.259 -9.856 1.00 93.00 85 ASP A O 1
ATOM 722 N N . TYR A 1 86 ? -3.885 0.222 -9.200 1.00 92.69 86 TYR A N 1
ATOM 723 C CA . TYR A 1 86 ? -2.541 -0.361 -9.215 1.00 92.69 86 TYR A CA 1
ATOM 724 C C . TYR A 1 86 ? -2.170 -0.890 -10.599 1.00 92.69 86 TYR A C 1
ATOM 726 O O . TYR A 1 86 ? -1.133 -0.487 -11.127 1.00 92.69 86 TYR A O 1
ATOM 734 N N . LEU A 1 87 ? -3.008 -1.746 -11.193 1.00 92.12 87 LEU A N 1
ATOM 735 C CA . LEU A 1 87 ? -2.721 -2.350 -12.496 1.00 92.12 87 LEU A CA 1
ATOM 736 C C . LEU A 1 87 ? -2.714 -1.337 -13.643 1.00 92.12 87 LEU A C 1
ATOM 738 O O . LEU A 1 87 ? -1.942 -1.512 -14.573 1.00 92.12 87 LEU A O 1
ATOM 742 N N . SER A 1 88 ? -3.464 -0.235 -13.548 1.00 89.44 88 SER A N 1
ATOM 743 C CA . SER A 1 88 ? -3.450 0.841 -14.556 1.00 89.44 88 SER A CA 1
ATOM 744 C C . SER A 1 88 ? -2.116 1.594 -14.677 1.00 89.44 88 SER A C 1
ATOM 746 O O . SER A 1 88 ? -1.956 2.434 -15.562 1.00 89.44 88 SER A O 1
ATOM 748 N N . ARG A 1 89 ? -1.153 1.330 -13.783 1.00 84.25 89 ARG A N 1
ATOM 749 C CA . ARG A 1 89 ? 0.189 1.941 -13.790 1.00 84.25 89 ARG A CA 1
ATOM 750 C C . ARG A 1 89 ? 1.232 1.107 -14.535 1.00 84.25 89 ARG A C 1
ATOM 752 O O . ARG A 1 89 ? 2.392 1.524 -14.581 1.00 84.25 89 ARG A O 1
ATOM 759 N N . PHE A 1 90 ? 0.834 -0.056 -15.039 1.00 84.19 90 PHE A N 1
ATOM 760 C CA . PHE A 1 90 ? 1.648 -0.998 -15.799 1.00 84.19 90 PHE A CA 1
ATOM 761 C C . PHE A 1 90 ? 1.099 -1.103 -17.219 1.00 84.19 90 PHE A C 1
ATOM 763 O O . PHE A 1 90 ? 1.939 -1.256 -18.133 1.00 84.19 90 PHE A O 1
#

pLDDT: mean 89.0, std 9.86, range [51.75, 97.31]